Protein AF-A0A482Z6G3-F1 (afdb_monomer_lite)

pLDDT: mean 95.75, std 6.55, range [67.81, 98.75]

Foldseek 3Di:
DDDCVRVQWDFDDPDWDADQDADPQRKGFGIWDWTAGNVGDIDIDTDIHHDDDPVPDDD

Secondary structure (DSSP, 8-state):
---TTTTTEEEEEEEEEEEEEE-TTS-EEEEEEEEEETTS-EEEEEEEE----TTS---

Sequence (59 aa):
LLSLSETGVRSLNTTYSNSNEVDSSNNAHKQQGNFTTTAGTDNKMNDVWFDVDNFRKVA

Radius of gyration: 14.48 Å; chains: 1; bounding box: 30×22×40 Å

Structure (mmCIF, N/CA/C/O backbone):
data_AF-A0A482Z6G3-F1
#
_entry.id   AF-A0A482Z6G3-F1
#
loop_
_atom_site.group_PDB
_atom_site.id
_atom_site.type_symbol
_atom_site.label_atom_id
_atom_site.label_alt_id
_atom_site.label_comp_id
_atom_site.label_asym_id
_atom_site.label_entity_id
_atom_site.label_seq_id
_atom_site.pdbx_PDB_ins_code
_atom_site.Cartn_x
_atom_site.Cartn_y
_atom_site.Cartn_z
_atom_site.occupancy
_atom_site.B_iso_or_equiv
_atom_site.auth_seq_id
_atom_site.auth_comp_id
_atom_site.auth_asym_id
_atom_site.auth_atom_id
_atom_site.pdbx_PDB_model_num
ATOM 1 N N . LEU A 1 1 ? -10.671 -10.673 -4.298 1.00 92.19 1 LEU A N 1
ATOM 2 C CA . LEU A 1 1 ? -10.802 -9.266 -3.856 1.00 92.19 1 LEU A CA 1
ATOM 3 C C . LEU A 1 1 ? -11.339 -9.283 -2.436 1.00 92.19 1 LEU A C 1
ATOM 5 O O . LEU A 1 1 ? -12.120 -10.179 -2.147 1.00 92.19 1 LEU A O 1
ATOM 9 N N . LEU A 1 2 ? -10.908 -8.352 -1.588 1.00 97.38 2 LEU A N 1
ATOM 10 C CA . LEU A 1 2 ? -11.395 -8.199 -0.217 1.00 97.38 2 LEU A CA 1
ATOM 11 C C . LEU A 1 2 ? -11.849 -6.750 -0.016 1.00 97.38 2 LEU A C 1
ATOM 13 O O . LEU A 1 2 ? -11.219 -5.825 -0.530 1.00 97.38 2 LEU A O 1
ATOM 17 N N . SER A 1 3 ? -12.931 -6.561 0.725 1.00 98.25 3 SER A N 1
ATOM 18 C CA . SER A 1 3 ? -13.374 -5.274 1.252 1.00 98.25 3 SER A CA 1
ATOM 19 C C . SER A 1 3 ? -12.531 -4.857 2.461 1.00 98.25 3 SER A C 1
ATOM 21 O O . SER A 1 3 ? -11.935 -5.689 3.144 1.00 98.25 3 SER A O 1
ATOM 23 N N . LEU A 1 4 ? -12.529 -3.560 2.776 1.00 97.88 4 LEU A N 1
ATOM 24 C CA . LEU A 1 4 ? -11.861 -3.031 3.974 1.00 97.88 4 LEU A CA 1
ATOM 25 C C . LEU A 1 4 ? -12.415 -3.642 5.272 1.00 97.88 4 LEU A C 1
ATOM 27 O O . LEU A 1 4 ? -11.670 -3.872 6.222 1.00 97.88 4 LEU A O 1
ATOM 31 N N . SER A 1 5 ? -13.715 -3.949 5.303 1.00 97.44 5 SER A N 1
ATOM 32 C CA . SER A 1 5 ? -14.345 -4.631 6.435 1.00 97.44 5 SER A CA 1
ATOM 33 C C . SER A 1 5 ? -13.849 -6.066 6.604 1.00 97.44 5 SER A C 1
ATOM 35 O O . SER A 1 5 ? -13.598 -6.481 7.732 1.00 97.44 5 SER A O 1
ATOM 37 N N . GLU A 1 6 ? -13.662 -6.812 5.509 1.00 98.31 6 GLU A N 1
ATOM 38 C CA . GLU A 1 6 ? -13.138 -8.187 5.561 1.00 98.31 6 GLU A CA 1
ATOM 39 C C . GLU A 1 6 ? -11.679 -8.231 6.030 1.00 98.31 6 GLU A C 1
ATOM 41 O O . GLU A 1 6 ? -11.262 -9.214 6.636 1.00 98.31 6 GLU A O 1
ATOM 46 N N . THR A 1 7 ? -10.906 -7.166 5.796 1.00 97.44 7 THR A N 1
ATOM 47 C CA . THR A 1 7 ? -9.506 -7.054 6.239 1.00 97.44 7 THR A CA 1
ATOM 48 C C . THR A 1 7 ? -9.345 -6.379 7.603 1.00 97.44 7 THR A C 1
ATOM 50 O O . THR A 1 7 ? -8.224 -6.246 8.092 1.00 97.44 7 THR A O 1
ATOM 53 N N . GLY A 1 8 ? -10.443 -5.961 8.243 1.00 98.38 8 GLY A N 1
ATOM 54 C CA . GLY A 1 8 ? -10.411 -5.320 9.558 1.00 98.38 8 GLY A CA 1
ATOM 55 C C . GLY A 1 8 ? -9.827 -3.903 9.553 1.00 98.38 8 GLY A C 1
ATOM 56 O O . GLY A 1 8 ? -9.356 -3.431 10.590 1.00 98.38 8 GLY A O 1
ATOM 57 N N . VAL A 1 9 ? -9.848 -3.208 8.414 1.00 98.44 9 VAL A N 1
ATOM 58 C CA . VAL A 1 9 ? -9.463 -1.793 8.329 1.00 98.44 9 VAL 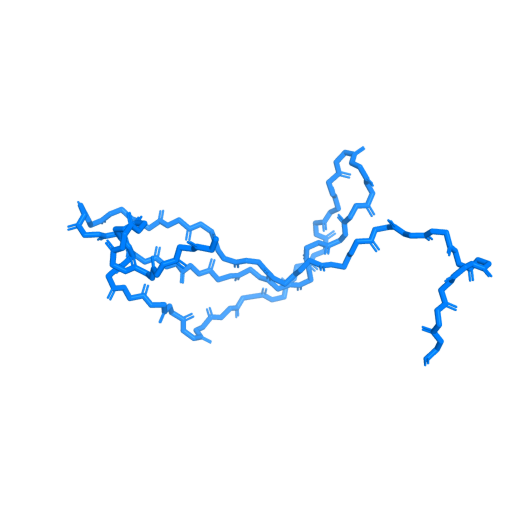A CA 1
ATOM 59 C C . VAL A 1 9 ? -10.592 -0.931 8.891 1.00 98.44 9 VAL A C 1
ATOM 61 O O . VAL A 1 9 ? -11.741 -1.039 8.468 1.00 98.44 9 VAL A O 1
ATOM 64 N N . ARG A 1 10 ? -10.261 -0.049 9.839 1.00 98.50 10 ARG A N 1
ATOM 65 C CA . ARG A 1 10 ? -11.213 0.881 10.462 1.00 98.50 10 ARG A CA 1
ATOM 66 C C . ARG A 1 10 ? -11.175 2.266 9.824 1.00 98.50 10 ARG A C 1
ATOM 68 O O . ARG A 1 10 ? -12.222 2.869 9.619 1.00 98.50 10 ARG A O 1
ATOM 75 N N . SER A 1 11 ? -9.984 2.778 9.532 1.00 98.56 11 SER A N 1
ATOM 76 C CA . SER A 1 11 ? -9.792 4.114 8.959 1.00 98.56 11 SER A CA 1
ATOM 77 C C . SER A 1 11 ? -8.491 4.195 8.174 1.00 98.56 11 SER A C 1
ATOM 79 O O . SER A 1 11 ? -7.495 3.597 8.574 1.00 98.56 11 SER A O 1
ATOM 81 N N . LEU A 1 12 ? -8.491 4.979 7.097 1.00 98.56 12 LEU A N 1
ATOM 82 C CA . LEU A 1 12 ? -7.294 5.347 6.340 1.00 98.56 12 LEU A CA 1
ATOM 83 C C . LEU A 1 12 ? -6.913 6.784 6.701 1.00 98.56 12 LEU A C 1
ATOM 85 O O . LEU A 1 12 ? -7.770 7.669 6.650 1.00 98.56 12 LEU A O 1
ATOM 89 N N . ASN A 1 13 ? -5.656 7.024 7.067 1.00 97.94 13 ASN A N 1
ATOM 90 C CA . ASN A 1 13 ? -5.164 8.377 7.294 1.00 97.94 13 ASN A CA 1
ATOM 91 C C . ASN A 1 13 ? -4.748 9.009 5.958 1.00 97.94 13 ASN A C 1
ATOM 93 O O . ASN A 1 13 ? -4.138 8.351 5.117 1.00 97.94 13 ASN A O 1
ATOM 97 N N . THR A 1 14 ? -5.080 10.283 5.758 1.00 98.00 14 THR A N 1
ATOM 98 C CA . THR A 1 14 ? -4.733 11.033 4.542 1.00 98.00 14 THR A CA 1
ATOM 99 C C . THR A 1 14 ? -3.425 11.812 4.669 1.00 98.00 14 THR A C 1
ATOM 101 O O . THR A 1 14 ? -2.946 12.355 3.674 1.00 98.00 14 THR A O 1
ATOM 104 N N . THR A 1 15 ? -2.824 11.872 5.861 1.00 98.31 15 THR A N 1
ATOM 105 C CA . THR A 1 15 ? -1.486 12.441 6.044 1.00 98.31 15 THR A CA 1
ATOM 106 C C . THR A 1 15 ? -0.409 11.428 5.663 1.00 98.31 15 THR A C 1
ATOM 108 O O . THR A 1 15 ? -0.535 10.223 5.896 1.00 98.31 15 THR A O 1
ATOM 111 N N . TYR A 1 16 ? 0.670 11.928 5.065 1.00 98.44 16 TYR A N 1
ATOM 112 C CA . TYR A 1 16 ? 1.819 11.126 4.663 1.00 98.44 16 TYR A CA 1
ATOM 113 C C . TYR A 1 16 ? 3.105 11.953 4.721 1.00 98.44 16 TYR A C 1
ATOM 115 O O . TYR A 1 16 ? 3.077 13.186 4.684 1.00 98.44 16 TYR A O 1
ATOM 123 N N . SER A 1 17 ? 4.235 11.253 4.750 1.00 98.62 17 SER A N 1
ATOM 124 C CA . SER A 1 17 ? 5.567 11.827 4.562 1.00 98.62 17 SER A CA 1
ATOM 125 C C . SER A 1 17 ? 6.184 11.303 3.270 1.00 98.62 17 SER A C 1
ATOM 127 O O . SER A 1 17 ? 6.031 10.127 2.934 1.00 98.62 17 SER A O 1
ATOM 129 N N . ASN A 1 18 ? 6.912 12.163 2.557 1.00 98.62 18 ASN A N 1
ATOM 130 C CA . ASN A 1 18 ? 7.754 11.725 1.443 1.00 98.62 18 ASN A CA 1
ATOM 131 C C . ASN A 1 18 ? 8.880 10.820 1.964 1.00 98.62 18 ASN A C 1
ATOM 133 O O . ASN A 1 18 ? 9.378 11.007 3.076 1.00 98.62 18 ASN A O 1
ATOM 137 N N . SER A 1 19 ? 9.291 9.854 1.150 1.00 98.25 19 SER A N 1
ATOM 138 C CA . SER A 1 19 ? 10.264 8.831 1.520 1.00 98.25 19 SER A CA 1
ATOM 139 C C . SER A 1 19 ? 11.207 8.512 0.357 1.00 98.25 19 SER A C 1
ATOM 141 O O . SER A 1 19 ? 10.826 8.557 -0.812 1.00 98.25 19 SER A O 1
ATOM 143 N N . ASN A 1 20 ? 12.451 8.182 0.707 1.00 98.12 20 ASN A N 1
ATOM 144 C CA . ASN A 1 20 ? 13.486 7.701 -0.214 1.00 98.12 20 ASN A CA 1
ATOM 145 C C . ASN A 1 20 ? 13.835 6.221 0.037 1.00 98.12 20 ASN A C 1
ATOM 147 O O . ASN A 1 20 ? 14.865 5.749 -0.435 1.00 98.12 20 ASN A O 1
ATOM 151 N N . GLU A 1 21 ? 13.015 5.506 0.812 1.00 98.44 21 GLU A N 1
ATOM 152 C CA . GLU A 1 21 ? 13.184 4.074 1.071 1.00 98.44 21 GLU A CA 1
ATOM 153 C C . GLU A 1 21 ? 13.054 3.268 -0.229 1.00 98.44 21 GLU A C 1
ATOM 155 O O . GLU A 1 21 ? 12.131 3.479 -1.022 1.00 98.44 21 GLU A O 1
ATOM 160 N N . VAL A 1 22 ? 13.989 2.339 -0.422 1.00 98.44 22 VAL A N 1
ATOM 161 C CA . VAL A 1 22 ? 13.987 1.341 -1.493 1.00 98.44 22 VAL A CA 1
ATOM 162 C 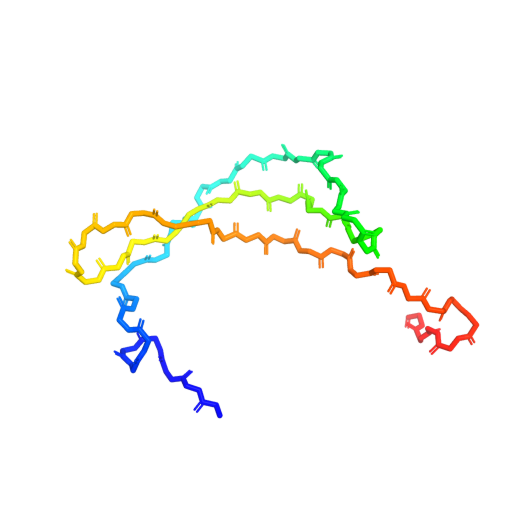C . VAL A 1 22 ? 14.131 -0.027 -0.834 1.00 98.44 22 VAL A C 1
ATOM 164 O O . VAL A 1 22 ? 15.016 -0.206 0.007 1.00 98.44 22 VAL A O 1
ATOM 167 N N . ASP A 1 23 ? 13.245 -0.963 -1.168 1.00 97.94 23 ASP A N 1
ATOM 168 C CA . ASP A 1 23 ? 13.249 -2.306 -0.585 1.00 97.94 23 ASP A CA 1
ATOM 169 C C . ASP A 1 23 ? 14.306 -3.230 -1.225 1.00 97.94 23 ASP A C 1
ATOM 171 O O . ASP A 1 23 ? 15.020 -2.870 -2.163 1.00 97.94 23 ASP A O 1
ATOM 175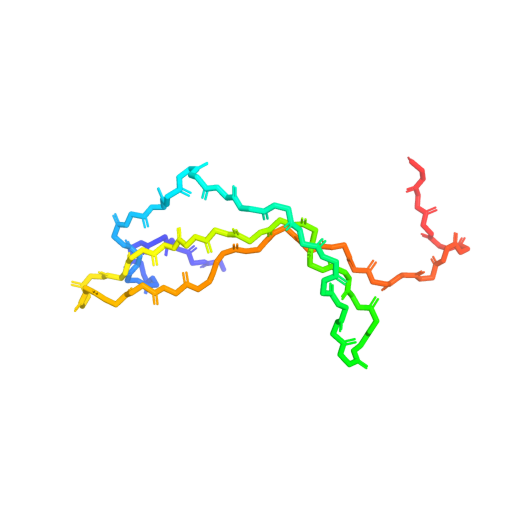 N N . SER A 1 24 ? 14.421 -4.459 -0.715 1.00 98.19 24 SER A N 1
ATOM 176 C CA . SER A 1 24 ? 15.375 -5.454 -1.226 1.00 98.19 24 SER A CA 1
ATOM 177 C C . SER A 1 24 ? 15.077 -5.940 -2.649 1.00 98.19 24 SER A C 1
ATOM 179 O O . SER A 1 24 ? 15.933 -6.576 -3.261 1.00 98.19 24 SER A O 1
ATOM 181 N N . SER A 1 25 ? 13.880 -5.659 -3.165 1.00 97.69 25 SER A N 1
ATOM 182 C CA . SER A 1 25 ? 13.452 -5.955 -4.535 1.00 97.69 25 SER A CA 1
ATOM 183 C C . SER A 1 25 ? 13.535 -4.723 -5.443 1.00 97.69 25 SER A C 1
ATOM 185 O O . SER A 1 25 ? 13.009 -4.760 -6.550 1.00 97.69 25 SER A O 1
ATOM 187 N N . ASN A 1 26 ? 14.209 -3.656 -4.992 1.00 97.75 26 ASN A N 1
ATOM 188 C CA . ASN A 1 26 ? 14.411 -2.398 -5.710 1.00 97.75 26 ASN A CA 1
ATOM 189 C C . ASN A 1 26 ? 13.127 -1.569 -5.941 1.00 97.75 26 ASN A C 1
ATOM 191 O O . ASN A 1 26 ? 13.132 -0.622 -6.728 1.00 97.75 26 ASN A O 1
ATOM 195 N N . ASN A 1 27 ? 12.034 -1.858 -5.222 1.00 98.12 27 ASN A N 1
ATOM 196 C CA . ASN A 1 27 ? 10.830 -1.027 -5.272 1.00 98.12 27 ASN A CA 1
ATOM 197 C C . ASN A 1 27 ? 11.014 0.214 -4.397 1.00 98.12 27 ASN A C 1
ATOM 199 O O . ASN A 1 27 ? 11.486 0.126 -3.263 1.00 98.12 27 ASN A O 1
ATOM 203 N N . ALA A 1 28 ? 10.594 1.377 -4.891 1.00 98.50 28 ALA A N 1
ATOM 204 C CA . ALA A 1 28 ? 10.702 2.626 -4.146 1.00 98.50 28 ALA A CA 1
ATOM 205 C C . ALA A 1 28 ? 9.399 2.950 -3.401 1.00 98.50 28 ALA A C 1
ATOM 207 O O . ALA A 1 28 ? 8.344 3.087 -4.017 1.00 98.50 28 ALA A O 1
ATOM 208 N N . HIS A 1 29 ? 9.482 3.166 -2.089 1.00 98.38 29 HIS A N 1
ATOM 209 C CA . HIS A 1 29 ? 8.367 3.618 -1.253 1.00 98.38 29 HIS A CA 1
ATOM 210 C C . HIS A 1 29 ? 8.373 5.152 -1.206 1.00 98.38 29 HIS A C 1
ATOM 212 O O . HIS A 1 29 ? 9.063 5.747 -0.374 1.00 98.38 29 HIS A O 1
ATOM 218 N N . LYS A 1 30 ? 7.650 5.806 -2.123 1.00 98.44 30 LYS A N 1
ATOM 219 C CA . LYS A 1 30 ? 7.736 7.263 -2.351 1.00 98.44 30 LYS A CA 1
ATOM 220 C C . LYS A 1 30 ? 7.000 8.092 -1.305 1.00 98.44 30 LYS A C 1
ATOM 222 O O . LYS A 1 30 ? 7.450 9.188 -0.969 1.00 98.44 30 LYS A O 1
ATOM 227 N N . GLN A 1 31 ? 5.903 7.568 -0.768 1.00 98.75 31 GLN A N 1
ATOM 228 C CA . GLN A 1 31 ? 5.118 8.207 0.287 1.00 98.75 31 GLN A CA 1
ATOM 229 C C . GLN A 1 31 ? 4.691 7.156 1.309 1.00 98.75 31 GLN A C 1
ATOM 231 O O . GLN A 1 31 ? 4.292 6.056 0.929 1.00 98.75 31 GLN A O 1
ATOM 236 N N . GLN A 1 32 ? 4.792 7.483 2.598 1.00 9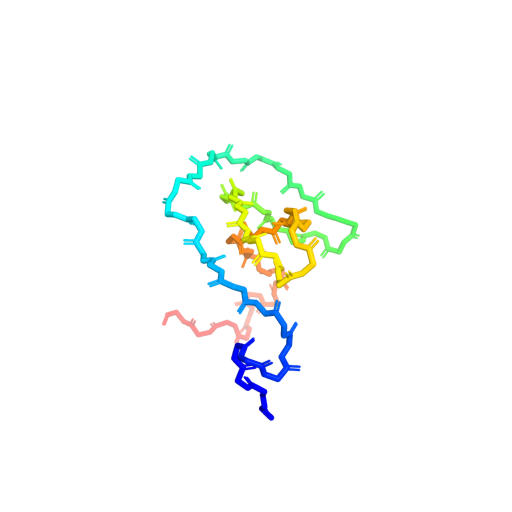8.62 32 GLN A N 1
ATOM 237 C CA . GLN A 1 32 ? 4.401 6.595 3.695 1.00 98.62 32 GLN A CA 1
ATOM 238 C C . GLN A 1 32 ? 3.426 7.319 4.630 1.00 98.62 32 GLN A C 1
ATOM 240 O O . GLN A 1 32 ? 3.728 8.392 5.155 1.00 98.62 32 GLN A O 1
ATOM 245 N N . GLY A 1 33 ? 2.258 6.717 4.830 1.00 98.50 33 GLY A N 1
ATOM 246 C CA . GLY A 1 33 ? 1.238 7.095 5.803 1.00 98.50 33 GLY A CA 1
ATOM 247 C C . GLY A 1 33 ? 0.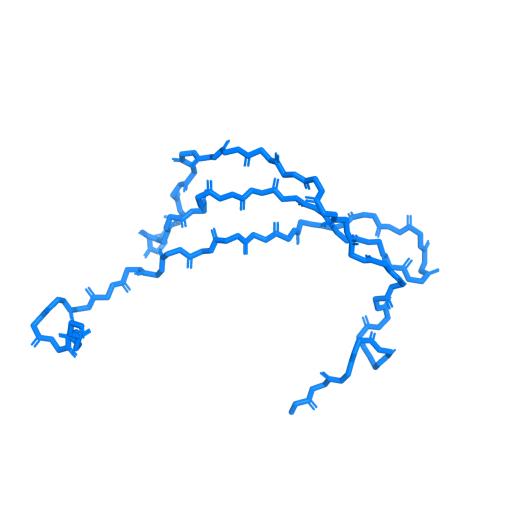833 5.883 6.644 1.00 98.50 33 GLY A C 1
ATOM 248 O O . GLY A 1 33 ? 1.592 4.918 6.779 1.00 98.50 33 GLY A O 1
ATOM 249 N N . ASN A 1 34 ? -0.372 5.910 7.211 1.00 98.62 34 ASN A N 1
ATOM 250 C CA . ASN A 1 34 ? -0.886 4.794 8.001 1.00 98.62 34 ASN A CA 1
ATOM 251 C C . ASN A 1 34 ? -2.391 4.561 7.827 1.00 98.62 34 ASN A C 1
ATOM 253 O O . ASN A 1 34 ? -3.139 5.414 7.349 1.00 98.62 34 ASN A O 1
ATOM 257 N N . PHE A 1 35 ? -2.825 3.378 8.242 1.00 98.69 35 PHE A N 1
ATOM 258 C CA . PHE A 1 35 ? -4.222 3.055 8.494 1.00 98.69 35 PHE A CA 1
ATOM 259 C C . PHE A 1 35 ? -4.350 2.405 9.868 1.00 98.69 35 PHE A C 1
ATOM 261 O O . PHE A 1 35 ? -3.412 1.763 10.343 1.00 98.69 35 PHE A O 1
ATOM 268 N N . THR A 1 36 ? -5.527 2.517 10.475 1.00 98.75 36 THR A N 1
ATOM 269 C CA . THR A 1 36 ? -5.808 1.903 11.775 1.00 98.75 36 THR A CA 1
ATOM 270 C C . THR A 1 36 ? -6.730 0.704 11.607 1.00 98.75 36 THR A C 1
ATOM 272 O O . THR A 1 36 ? -7.726 0.764 10.877 1.00 98.75 36 THR A O 1
ATOM 275 N N . THR A 1 37 ? -6.430 -0.392 12.299 1.00 98.50 37 THR A N 1
ATOM 276 C CA . THR A 1 37 ? -7.274 -1.593 12.323 1.00 98.50 37 THR A CA 1
ATOM 277 C C . THR A 1 37 ? -8.427 -1.455 13.318 1.00 98.50 37 THR A C 1
ATOM 279 O O . THR A 1 37 ? -8.429 -0.593 14.202 1.00 98.50 37 THR A O 1
ATOM 282 N N . THR A 1 38 ? -9.419 -2.338 13.230 1.00 98.38 38 THR A N 1
ATOM 283 C CA . THR A 1 38 ? -10.497 -2.443 14.229 1.00 98.38 38 THR A CA 1
ATOM 284 C C . THR A 1 38 ? -9.970 -2.779 15.626 1.00 98.38 38 THR A C 1
ATOM 286 O O . THR A 1 38 ? -10.538 -2.300 16.605 1.00 98.38 38 THR A O 1
ATOM 289 N N . ALA A 1 39 ? -8.834 -3.481 15.718 1.00 97.81 39 ALA A N 1
ATOM 290 C CA . ALA A 1 39 ? -8.103 -3.735 16.962 1.00 97.81 39 ALA A CA 1
ATOM 291 C C . ALA A 1 39 ? -7.357 -2.500 17.515 1.00 97.81 39 ALA A C 1
ATOM 293 O O . ALA A 1 39 ? -6.802 -2.558 18.607 1.00 97.81 39 ALA A O 1
ATOM 294 N N . GLY A 1 40 ? -7.350 -1.376 16.788 1.00 97.94 40 GLY A N 1
ATOM 295 C CA . GLY A 1 40 ? -6.701 -0.132 17.208 1.00 97.94 40 GLY A CA 1
ATOM 296 C C . GLY A 1 40 ? -5.210 -0.041 16.891 1.00 97.94 40 GLY A C 1
ATOM 297 O O . GLY A 1 40 ? -4.560 0.876 17.377 1.00 97.94 40 GLY A O 1
ATOM 298 N N . THR A 1 41 ? -4.667 -0.956 16.088 1.00 98.25 41 THR A N 1
ATOM 299 C CA . THR A 1 41 ? -3.258 -0.938 15.672 1.00 98.25 41 THR A CA 1
ATOM 300 C C . THR A 1 41 ? -3.077 -0.105 14.411 1.00 98.25 41 THR A C 1
ATOM 302 O O . THR A 1 41 ? -3.784 -0.329 13.426 1.00 98.25 41 THR A O 1
ATOM 305 N N . ASP A 1 42 ? -2.091 0.787 14.412 1.00 98.25 42 ASP A N 1
ATOM 306 C CA . ASP A 1 42 ? -1.672 1.508 13.212 1.00 98.25 42 ASP A CA 1
ATOM 307 C C . ASP A 1 42 ? -0.660 0.690 12.406 1.00 98.25 42 ASP A C 1
ATOM 309 O O . ASP A 1 42 ? 0.292 0.129 12.948 1.00 98.25 42 ASP A O 1
ATOM 313 N N . ASN A 1 43 ? -0.868 0.630 11.095 1.00 98.38 43 ASN A N 1
ATOM 314 C CA . ASN A 1 43 ? -0.006 -0.068 10.145 1.00 98.38 43 ASN A CA 1
ATOM 315 C C . ASN A 1 43 ? 0.371 0.858 8.988 1.00 98.38 43 ASN A C 1
ATOM 317 O O . ASN A 1 43 ? -0.348 1.812 8.689 1.00 98.38 43 ASN A O 1
ATOM 321 N N . LYS A 1 44 ? 1.494 0.569 8.320 1.00 97.81 44 LYS A N 1
ATOM 322 C CA . LYS A 1 44 ? 1.977 1.368 7.186 1.00 97.81 44 LYS A CA 1
ATOM 323 C C . LYS A 1 44 ? 1.025 1.289 5.988 1.00 97.81 44 LYS A C 1
ATOM 325 O O . LYS A 1 44 ? 0.547 0.214 5.632 1.00 97.81 44 LYS A O 1
ATOM 330 N N . MET A 1 45 ? 0.837 2.425 5.326 1.00 98.06 45 MET A N 1
ATOM 331 C CA . MET A 1 45 ? 0.220 2.541 4.004 1.00 98.06 45 MET A CA 1
ATOM 332 C C . MET A 1 45 ? 1.208 3.267 3.088 1.00 98.06 45 MET A C 1
ATOM 334 O O . MET A 1 45 ? 1.652 4.357 3.437 1.00 98.06 45 MET A O 1
ATOM 338 N N . ASN A 1 46 ? 1.557 2.681 1.942 1.00 98.19 46 ASN A N 1
ATOM 339 C CA . ASN A 1 46 ? 2.651 3.176 1.103 1.00 98.19 46 ASN A CA 1
ATOM 340 C C . ASN A 1 46 ? 2.198 3.445 -0.339 1.00 98.19 46 ASN A C 1
ATOM 342 O O . ASN A 1 46 ? 1.467 2.635 -0.907 1.00 98.19 46 ASN A O 1
ATOM 346 N N . ASP A 1 47 ? 2.712 4.518 -0.942 1.00 98.25 47 ASP A N 1
ATOM 347 C CA . ASP A 1 47 ? 2.845 4.644 -2.400 1.00 98.25 47 ASP A CA 1
ATOM 348 C C . ASP A 1 47 ? 4.125 3.916 -2.832 1.00 98.25 47 ASP A C 1
ATOM 350 O O . ASP A 1 47 ? 5.224 4.276 -2.392 1.00 98.25 47 ASP A O 1
ATOM 354 N N . VAL A 1 48 ? 3.979 2.872 -3.648 1.00 97.88 48 VAL A N 1
ATOM 355 C CA . VAL A 1 48 ? 5.075 1.994 -4.071 1.00 97.88 48 VAL A CA 1
ATOM 356 C C . VAL A 1 48 ? 5.238 2.066 -5.579 1.00 97.88 48 VAL A C 1
ATOM 358 O O . VAL A 1 48 ? 4.335 1.730 -6.344 1.00 97.88 48 VAL A O 1
ATOM 361 N N . TRP A 1 49 ? 6.431 2.457 -6.007 1.00 96.75 49 TRP A N 1
ATOM 362 C CA . TRP A 1 49 ? 6.858 2.374 -7.393 1.00 96.75 49 TRP A CA 1
ATOM 363 C C . TRP A 1 49 ? 7.620 1.072 -7.570 1.00 96.75 49 TRP A C 1
ATOM 365 O O . TRP A 1 49 ? 8.758 0.946 -7.114 1.00 96.75 49 TRP A O 1
ATOM 375 N N . PHE A 1 50 ? 6.966 0.109 -8.210 1.00 95.69 50 PHE A N 1
ATOM 376 C CA . PHE A 1 50 ? 7.570 -1.184 -8.485 1.00 95.69 50 PHE A CA 1
ATOM 377 C C . PHE A 1 50 ? 8.698 -1.060 -9.505 1.00 95.69 50 PHE A C 1
ATOM 379 O O . PHE A 1 50 ? 8.562 -0.343 -10.503 1.00 95.69 50 PHE A O 1
ATOM 386 N N . ASP A 1 51 ? 9.785 -1.790 -9.264 1.00 95.94 51 ASP A N 1
ATOM 387 C CA . ASP A 1 51 ? 10.806 -1.986 -10.283 1.00 95.94 51 ASP A CA 1
ATOM 388 C C . ASP A 1 51 ? 10.242 -2.884 -11.387 1.00 95.94 51 ASP A C 1
ATOM 390 O O . ASP A 1 51 ? 9.641 -3.932 -11.131 1.00 95.94 51 ASP A O 1
ATOM 394 N N . VAL A 1 52 ? 10.374 -2.440 -12.632 1.00 92.44 52 VAL A N 1
ATOM 395 C CA . VAL A 1 52 ? 9.772 -3.104 -13.790 1.00 92.44 52 VAL A CA 1
ATOM 396 C C . VAL A 1 52 ? 10.731 -3.096 -14.965 1.00 92.44 52 VAL A C 1
ATOM 398 O O . VAL A 1 52 ? 11.522 -2.172 -15.153 1.00 92.44 52 VAL A O 1
ATOM 401 N N . 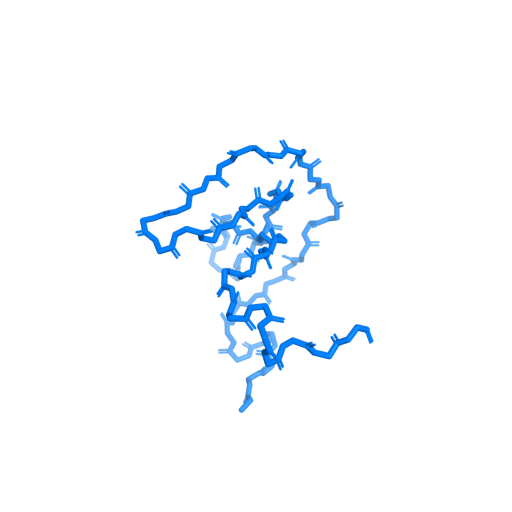ASP A 1 53 ? 10.605 -4.111 -15.817 1.00 90.94 53 ASP A N 1
ATOM 402 C CA . ASP A 1 53 ? 11.289 -4.136 -17.105 1.00 90.94 53 ASP A CA 1
ATOM 403 C C . ASP A 1 53 ? 10.785 -2.986 -17.992 1.00 90.94 53 ASP A C 1
ATOM 405 O O . ASP A 1 53 ? 9.668 -3.009 -18.519 1.00 90.94 53 ASP A O 1
ATOM 409 N N . ASN A 1 54 ? 11.639 -1.979 -18.175 1.00 84.38 54 ASN A N 1
ATOM 410 C CA . ASN A 1 54 ? 11.320 -0.783 -18.947 1.00 84.38 54 ASN A CA 1
ATOM 411 C C . ASN A 1 54 ? 11.087 -1.061 -20.440 1.00 84.38 54 ASN A C 1
ATOM 413 O O . ASN A 1 54 ? 10.428 -0.255 -21.090 1.00 84.38 54 ASN A O 1
ATOM 417 N N . PHE A 1 55 ? 11.558 -2.185 -20.994 1.00 86.00 55 PHE A N 1
ATOM 418 C CA . PHE A 1 55 ? 11.289 -2.533 -22.395 1.00 86.00 55 PHE A CA 1
ATOM 419 C C . PHE A 1 55 ? 9.833 -2.966 -22.621 1.00 86.00 55 PHE A C 1
ATOM 421 O O . PHE A 1 55 ? 9.302 -2.843 -23.722 1.00 86.00 55 PHE A O 1
ATOM 428 N N . ARG A 1 56 ? 9.172 -3.470 -21.573 1.00 83.12 56 ARG A N 1
ATOM 429 C CA . ARG A 1 56 ? 7.772 -3.929 -21.604 1.00 83.12 56 ARG A CA 1
ATOM 430 C C . ARG A 1 56 ? 6.814 -2.965 -20.912 1.00 83.12 56 ARG A C 1
ATOM 432 O O . ARG A 1 56 ? 5.621 -3.246 -20.815 1.00 83.12 56 ARG A O 1
ATOM 439 N N . LYS A 1 57 ? 7.331 -1.840 -20.424 1.00 76.88 57 LYS A N 1
ATOM 440 C CA . LYS A 1 57 ? 6.542 -0.801 -19.781 1.00 76.88 57 LYS A CA 1
ATOM 441 C C . LYS A 1 57 ? 5.798 -0.002 -20.848 1.00 76.88 57 LYS A C 1
ATOM 443 O O . LYS A 1 57 ? 6.407 0.535 -21.769 1.00 76.88 57 LYS A O 1
ATOM 448 N N . VAL A 1 58 ? 4.479 0.077 -20.714 1.00 69.94 58 VAL A N 1
ATOM 449 C CA . VAL A 1 58 ? 3.662 0.986 -21.524 1.00 69.94 58 VAL A CA 1
ATOM 450 C C . VAL A 1 58 ? 3.751 2.375 -20.888 1.00 69.94 58 VAL A C 1
ATOM 452 O O . VAL A 1 58 ? 3.672 2.481 -19.662 1.00 69.94 58 VAL A O 1
ATOM 455 N N . ALA A 1 59 ? 4.004 3.394 -21.710 1.00 67.81 59 ALA A N 1
ATOM 456 C CA . ALA A 1 59 ? 4.115 4.788 -21.281 1.00 67.81 59 ALA A CA 1
ATOM 457 C C . ALA A 1 59 ? 2.755 5.389 -20.904 1.00 67.81 59 ALA A C 1
ATOM 459 O O . ALA A 1 59 ? 1.752 5.019 -21.558 1.00 67.81 59 ALA A O 1
#